Protein 7JJK (pdb70)

Solvent-accessible surface area: 5659 Å² total; per-residue (Å²): 98,190,79,138,145,64,86,81,0,39,74,12,10,6,151,110,64,67,83,74,29,39,104,75,60,108,111,21,102,97,68,87,3,40,94,48,0,28,116,70,22,104,106,37,57,133,124,94,44,92,77,41,64,99,64,11,51,129,47,82,112,95,114,123,78,155,111,138,77,147,159

B-factor: mean 21.96, std 13.01, range [8.41, 80.3]

Structure (mmCIF, N/CA/C/O backbone):
data_7JJK
#
_entry.id   7JJK
#
_cell.length_a   33.770
_cell.length_b   35.700
_cell.length_c   52.910
_cell.angle_alpha   90.000
_cell.angle_beta   90.000
_cell.angle_gamma   90.000
#
_symmetry.space_group_name_H-M   'P 21 21 21'
#
loop_
_entity.id
_entity.type
_entity.pdbx_description
1 polymer 'Transcription factor SOX-30'
2 water water
#
loop_
_atom_site.group_PDB
_atom_site.id
_atom_site.type_symbol
_atom_site.label_atom_id
_atom_site.label_alt_id
_atom_site.label_comp_id
_atom_site.label_asym_id
_atom_site.label_entity_id
_atom_site.label_seq_id
_atom_site.pdbx_PDB_ins_code
_atom_site.Cartn_x
_atom_site.Cartn_y
_atom_site.Cartn_z
_atom_site.occupancy
_atom_site.B_iso_or_equiv
_atom_site.auth_seq_id
_atom_site.auth_comp_id
_atom_site.auth_asym_id
_atom_site.auth_atom_id
_atom_site.pdbx_PDB_model_num
ATOM 1 N N . GLY A 1 2 ? -10.32271 -0.92677 -0.42396 1.000 52.10580 335 GLY A N 1
ATOM 2 C CA . GLY A 1 2 ? -10.22933 -2.37655 -0.42690 1.000 51.98131 335 GLY A CA 1
ATOM 3 C C . GLY A 1 2 ? -9.50009 -2.86133 0.80499 1.000 61.65474 335 GLY A C 1
ATOM 4 O O . GLY A 1 2 ? -10.12105 -3.25528 1.79002 1.000 56.35178 335 GLY A O 1
ATOM 7 N N . HIS A 1 3 ? -8.16791 -2.83747 0.73862 1.000 61.64520 336 HIS A N 1
ATOM 8 C CA . HIS A 1 3 ? -7.35796 -3.08352 1.92072 1.000 46.07085 336 HIS A CA 1
ATOM 9 C C . HIS A 1 3 ? -7.38293 -1.89667 2.87378 1.000 36.46894 336 HIS A C 1
ATOM 10 O O . HIS A 1 3 ? -7.09118 -2.06299 4.06198 1.000 41.03815 336 HIS A O 1
ATOM 24 N N . VAL A 1 4 ? -7.72619 -0.71021 2.37940 1.000 36.34121 337 VAL A N 1
ATOM 25 C CA . VAL A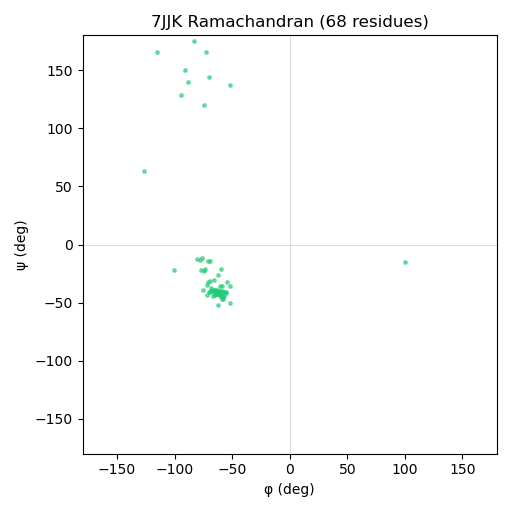 1 4 ? -7.68757 0.51811 3.16670 1.000 33.81617 337 VAL A CA 1
ATOM 26 C C . VAL A 1 4 ? -9.06389 0.78455 3.76423 1.000 48.92714 337 VAL A C 1
ATOM 27 O O . VAL A 1 4 ? -10.07583 0.78291 3.05008 1.000 47.93347 337 VAL A O 1
ATOM 40 N N . LYS A 1 5 ? -9.09643 1.01998 5.07564 1.000 33.10340 338 LYS A N 1
ATOM 41 C CA . LYS A 1 5 ? -10.30064 1.31139 5.84293 1.000 31.62767 338 LYS A CA 1
ATOM 42 C C . LYS A 1 5 ? -10.21402 2.73631 6.39190 1.000 38.41013 338 LYS A C 1
ATOM 43 O O . LYS A 1 5 ? -9.15027 3.35787 6.38313 1.000 31.58821 338 LYS A O 1
ATOM 62 N N . ARG 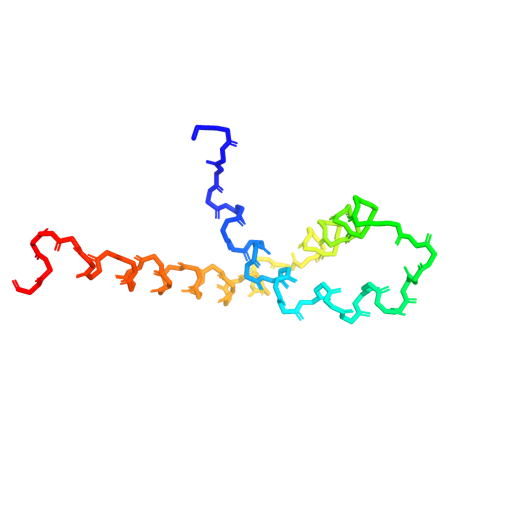A 1 6 ? -11.37181 3.25958 6.86348 1.000 44.23121 339 ARG A N 1
ATOM 63 C CA . ARG A 1 6 ? -11.60090 4.64719 7.29620 1.000 31.15396 339 ARG A CA 1
ATOM 64 C C . ARG A 1 6 ? -10.59198 5.15338 8.32250 1.000 17.86636 339 ARG A C 1
ATOM 65 O O . ARG A 1 6 ? -10.23856 6.35583 8.32413 1.000 20.71721 339 ARG A O 1
ATOM 86 N N . PRO A 1 7 ? -10.13418 4.29290 9.22709 1.000 21.11740 340 PRO A N 1
ATOM 87 C CA . PRO A 1 7 ? -9.06367 4.70225 10.14061 1.000 13.56969 340 PRO A CA 1
ATOM 88 C C . PRO A 1 7 ? -7.85057 5.22396 9.41018 1.000 14.58087 340 PRO A C 1
ATOM 89 O O . PRO A 1 7 ? -7.21109 6.15658 9.89544 1.000 14.35832 340 PRO A O 1
ATOM 100 N N . MET A 1 8 ? -7.54202 4.71040 8.21922 1.000 12.70734 341 MET A N 1
ATOM 101 C CA . MET A 1 8 ? -6.29311 5.11462 7.58437 1.000 12.42346 341 MET A CA 1
ATOM 102 C C . MET A 1 8 ? -6.29600 6.59574 7.22353 1.000 13.50298 341 MET A C 1
ATOM 103 O O . MET A 1 8 ? -5.26354 7.26174 7.35590 1.000 13.34919 341 MET A O 1
ATOM 117 N N . ASN A 1 9 ? -7.42563 7.13250 6.75830 1.000 13.63107 342 ASN A N 1
ATOM 118 C CA . ASN A 1 9 ? -7.43789 8.54312 6.36917 1.000 13.58093 342 ASN A CA 1
ATOM 119 C C . ASN A 1 9 ? -7.29386 9.46309 7.57621 1.000 11.64731 342 ASN A C 1
ATOM 120 O O . ASN A 1 9 ? -6.59925 10.49002 7.50261 1.000 11.41691 342 ASN A O 1
ATOM 131 N N . ALA A 1 10 ? -7.90841 9.10710 8.69505 1.000 11.55616 343 ALA A N 1
ATOM 132 C CA . ALA A 1 10 ? -7.72870 9.87602 9.91843 1.000 10.27946 343 ALA A CA 1
ATOM 133 C C . ALA A 1 10 ? -6.29404 9.76319 10.41603 1.000 10.93048 343 ALA A C 1
ATOM 134 O O . ALA A 1 10 ? -5.67487 10.77476 10.79219 1.000 9.15516 343 ALA A O 1
ATOM 141 N N . PHE A 1 11 ? -5.74360 8.54712 10.40161 1.000 9.58807 344 PHE A N 1
ATOM 142 C CA . PHE A 1 11 ? -4.36593 8.36124 10.78549 1.000 9.00958 344 PHE A CA 1
ATOM 143 C C . PHE A 1 11 ? -3.45495 9.21003 9.92339 1.000 9.27395 344 PHE A C 1
ATOM 144 O O . PHE A 1 11 ? -2.51323 9.81263 10.42906 1.000 8.96518 344 PHE A O 1
ATOM 161 N N . MET A 1 12 ? -3.71873 9.29148 8.62269 1.000 9.51543 345 MET A N 1
ATOM 162 C CA . MET A 1 12 ? -2.83444 10.06731 7.76261 1.000 10.69029 345 MET A CA 1
ATOM 163 C C . MET A 1 12 ? -2.86152 11.55744 8.06975 1.000 10.05079 345 MET A C 1
ATOM 164 O O . MET 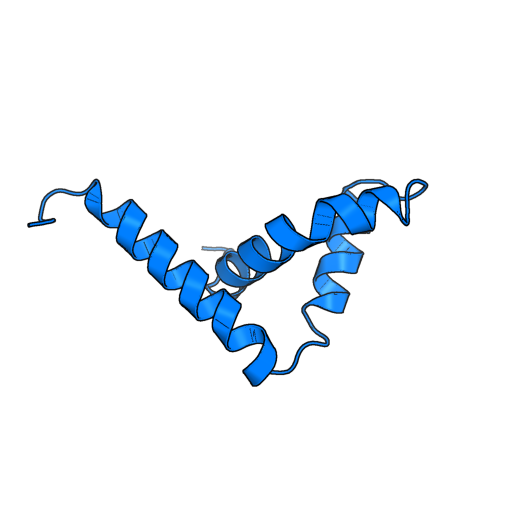A 1 12 ? -1.83118 12.22842 7.92451 1.000 11.42346 345 MET A O 1
ATOM 178 N N . VAL A 1 13 ? -3.98693 12.09345 8.53377 1.000 9.72313 346 VAL A N 1
ATOM 179 C CA . VAL A 1 13 ? -4.01500 13.46089 9.02545 1.000 9.59514 346 VAL A CA 1
ATOM 180 C C . VAL A 1 13 ? -3.08646 13.60652 10.22836 1.000 8.84555 346 VAL A C 1
ATOM 181 O O . VAL A 1 13 ? -2.24787 14.50410 10.27869 1.000 10.07906 346 VAL A O 1
ATOM 194 N N . TRP A 1 14 ? -3.25872 12.73878 11.22278 1.000 9.08072 347 TRP A N 1
ATOM 195 C CA . TRP A 1 14 ? -2.39626 12.72854 12.39266 1.000 10.65797 347 TRP A CA 1
ATOM 196 C C . TRP A 1 14 ? -0.91873 12.59097 11.98630 1.000 10.61638 347 TRP A C 1
ATOM 197 O O . TRP 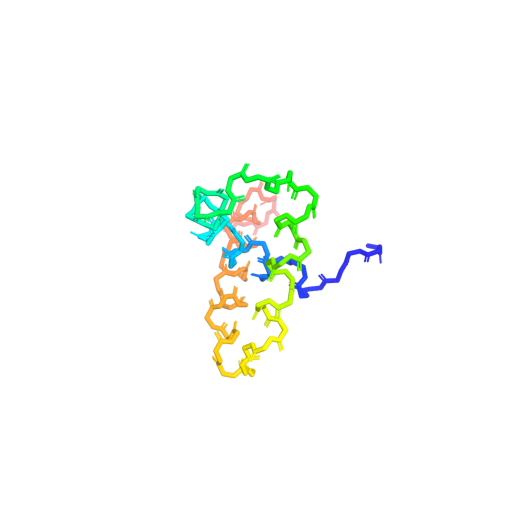A 1 14 ? -0.04491 13.32090 12.51119 1.000 10.72161 347 TRP A O 1
ATOM 218 N N . ALA A 1 15 ? -0.61156 11.73701 10.99577 1.000 8.90215 348 ALA A N 1
ATOM 219 C CA . ALA A 1 15 ? 0.76900 11.52460 10.58943 1.000 9.66243 348 ALA A CA 1
ATOM 220 C C . ALA A 1 15 ? 1.33764 12.73753 9.87608 1.000 10.52488 348 ALA A C 1
ATOM 221 O O . ALA A 1 15 ? 2.50980 13.08511 10.09095 1.000 10.59069 348 ALA A O 1
ATOM 228 N N . ARG A 1 16 ? 0.55815 13.38001 9.01706 1.000 8.91095 349 ARG A N 1
ATOM 229 C CA . ARG A 1 16 ? 1.05263 14.55820 8.31427 1.000 10.29818 349 ARG A CA 1
ATOM 230 C C . ARG A 1 16 ? 1.46450 15.63449 9.30158 1.000 11.93764 349 ARG A C 1
ATOM 231 O O . ARG A 1 16 ? 2.45504 16.34304 9.08162 1.000 15.37782 349 ARG A O 1
ATOM 252 N N . ILE A 1 17 ? 0.73742 15.75683 10.40454 1.000 9.18699 350 ILE A N 1
ATOM 253 C CA . ILE A 1 17 ? 1.06301 16.73273 11.43226 1.000 9.18636 350 ILE A CA 1
ATOM 254 C C . ILE A 1 17 ? 2.31463 16.32523 12.18463 1.000 8.71135 350 ILE A C 1
ATOM 255 O O . ILE A 1 17 ? 3.17536 17.15761 12.46552 1.000 10.77986 350 ILE A O 1
ATOM 271 N N . HIS A 1 18 ? 2.43536 15.04403 12.54177 1.000 8.41149 351 HIS A N 1
ATOM 272 C CA . HIS A 1 18 ? 3.42251 14.63534 13.53122 1.000 10.98225 351 HIS A CA 1
ATOM 273 C C . HIS A 1 18 ? 4.68492 14.02107 12.95313 1.000 10.95008 351 HIS A C 1
ATOM 274 O O . HIS A 1 18 ? 5.72262 14.07004 13.62200 1.000 11.62842 351 HIS A O 1
ATOM 288 N N . ARG A 1 19 ? 4.64781 13.50109 11.73203 1.000 9.50861 352 ARG A N 1
ATOM 289 C CA . ARG A 1 19 ? 5.81587 12.81581 11.19630 1.000 9.78997 352 ARG A CA 1
ATOM 290 C C . ARG A 1 19 ? 7.05330 13.69691 11.16615 1.000 10.38779 352 ARG A C 1
ATOM 291 O O . ARG A 1 19 ? 8.11322 13.21551 11.56602 1.000 10.56882 352 ARG A O 1
ATOM 312 N N . PRO A 1 20 ? 7.00211 14.95341 10.68984 1.000 10.28960 353 PRO A N 1
ATOM 313 C CA . PRO A 1 20 ? 8.26845 15.68151 10.50699 1.000 12.55185 353 PRO A CA 1
ATOM 314 C C . PRO A 1 20 ? 9.06913 15.81035 11.77566 1.000 10.81149 353 PRO A C 1
ATOM 315 O O . PRO A 1 20 ? 10.28136 15.55235 11.77154 1.000 12.00698 353 PRO A O 1
ATOM 326 N N . ALA A 1 21 ? 8.43762 16.16098 12.87860 1.000 10.95707 354 ALA A N 1
ATOM 327 C CA . ALA A 1 21 ? 9.14910 16.32368 14.13713 1.000 13.08705 354 ALA A CA 1
ATOM 328 C C . ALA A 1 21 ? 9.58694 14.98561 14.70454 1.000 12.86075 354 ALA A C 1
ATOM 329 O O . ALA A 1 21 ? 10.65343 14.89836 15.31700 1.000 12.79148 354 ALA A O 1
ATOM 336 N N . LEU A 1 22 ? 8.78894 13.94206 14.52059 1.000 12.44500 355 LEU A N 1
ATOM 337 C CA . LEU A 1 22 ? 9.19538 12.62665 14.98839 1.000 13.83600 355 LEU A CA 1
ATOM 338 C C . LEU A 1 22 ? 10.42404 12.15369 14.22683 1.000 10.45800 355 LEU A C 1
ATOM 339 O O . LEU A 1 22 ? 11.36918 11.63133 14.83731 1.000 12.92375 355 LEU A O 1
ATOM 355 N N . ALA A 1 23 ? 10.43924 12.34524 12.91121 1.000 10.88276 356 ALA A N 1
ATOM 356 C CA . AL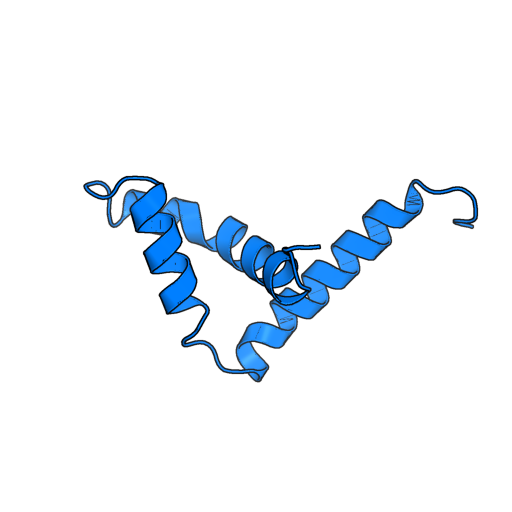A A 1 23 ? 11.60375 11.96163 12.12342 1.000 11.59017 356 ALA A CA 1
ATOM 357 C C . ALA A 1 23 ? 12.85148 12.68923 12.58742 1.000 12.17718 356 ALA A C 1
ATOM 358 O O . ALA A 1 23 ? 13.92303 12.07368 12.69190 1.000 14.73809 356 ALA A O 1
ATOM 365 N N . LYS A 1 24 ? 12.73309 13.98153 12.87407 1.000 12.69810 357 LYS A N 1
ATOM 366 C CA . LYS A 1 24 ? 13.88685 14.77216 13.28546 1.000 13.24400 357 LYS A CA 1
ATOM 367 C C . LYS A 1 24 ? 14.34401 14.40267 14.68201 1.000 14.65540 357 LYS A C 1
ATOM 368 O O . LYS A 1 24 ? 15.54223 14.49488 14.98513 1.000 13.73408 357 LYS A O 1
ATOM 377 N N . ALA A 1 25 ? 13.42525 14.01346 15.55065 1.000 12.40313 358 ALA A N 1
ATOM 378 C CA . ALA A 1 25 ? 13.74973 13.60597 16.90619 1.000 13.62013 358 ALA A CA 1
ATOM 379 C C . ALA A 1 25 ? 14.32472 12.20173 16.98374 1.000 13.49562 358 ALA A C 1
ATOM 380 O O . ALA A 1 25 ? 14.98402 11.87999 17.97580 1.000 16.43070 358 ALA A O 1
ATOM 387 N N . ASN A 1 26 ? 14.06331 11.37263 15.98393 1.000 12.67665 359 ASN A N 1
ATOM 388 C CA . ASN A 1 26 ? 14.56353 9.99441 15.92310 1.000 11.64905 359 ASN A CA 1
ATOM 389 C C . ASN A 1 26 ? 15.26858 9.81352 14.59179 1.000 11.68839 359 ASN A C 1
ATOM 390 O O . ASN A 1 26 ? 14.85892 8.99662 13.75714 1.000 12.93977 359 ASN A O 1
ATOM 401 N N . PRO A 1 27 ? 16.34734 10.53917 14.34863 1.000 12.67933 360 PRO A N 1
ATOM 402 C CA . PRO A 1 27 ? 16.92377 10.58600 13.00258 1.000 11.47418 360 PRO A CA 1
ATOM 403 C C . PRO A 1 27 ? 17.70789 9.33666 12.61780 1.000 10.23266 360 PRO A C 1
ATOM 404 O O . PRO A 1 27 ? 17.99015 9.15761 11.42684 1.000 14.51271 360 PRO A O 1
ATOM 415 N N . ALA A 1 28 ? 18.00112 8.44810 13.55847 1.000 12.39844 361 ALA A N 1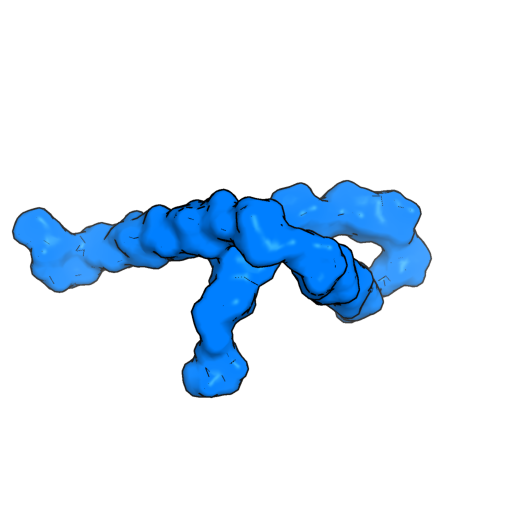
ATOM 416 C CA . ALA A 1 28 ? 18.63288 7.18281 13.21449 1.000 14.12848 361 ALA A CA 1
ATOM 417 C C . ALA A 1 28 ? 17.62530 6.20477 12.63914 1.000 15.18224 361 ALA A C 1
ATOM 418 O O . ALA A 1 28 ? 18.02648 5.20215 12.05152 1.000 16.86763 361 ALA A O 1
ATOM 425 N N . ALA A 1 29 ? 16.33004 6.47913 12.77667 1.000 13.80790 362 ALA A N 1
ATOM 426 C CA . ALA A 1 29 ? 15.29570 5.60162 12.24954 1.000 12.47724 362 ALA A CA 1
ATOM 427 C C . ALA A 1 29 ? 14.95740 5.97435 10.81590 1.000 12.77167 362 ALA A C 1
ATOM 428 O O . ALA A 1 29 ? 14.88301 7.14995 10.46994 1.000 14.84018 362 ALA A O 1
ATOM 435 N N . ASN A 1 30 ? 14.74488 4.97390 9.98146 1.000 13.68015 363 ASN A N 1
ATOM 436 C CA . ASN A 1 30 ? 14.31512 5.25596 8.62354 1.000 15.01136 363 ASN A CA 1
ATOM 437 C C . ASN A 1 30 ? 12.80485 5.46429 8.57561 1.000 14.57793 363 ASN A C 1
ATOM 438 O O . ASN A 1 30 ? 12.10336 5.33907 9.56561 1.000 12.95047 363 ASN A O 1
ATOM 449 N N . ASN A 1 31 ? 12.31889 5.82276 7.39882 1.000 14.38977 364 ASN A N 1
ATOM 450 C CA . ASN A 1 31 ? 10.91640 6.18519 7.24987 1.000 14.92857 364 ASN A CA 1
ATOM 451 C C . ASN A 1 31 ? 10.00500 5.04968 7.65598 1.000 12.86536 364 ASN A C 1
ATOM 452 O O . ASN A 1 31 ? 8.97372 5.29454 8.29786 1.000 14.54090 364 ASN A O 1
ATOM 463 N N . ALA A 1 32 ? 10.36760 3.81139 7.30222 1.000 13.55366 365 ALA A N 1
ATOM 464 C CA . ALA A 1 32 ? 9.51226 2.68098 7.64734 1.000 12.83349 365 ALA A CA 1
ATOM 465 C C . ALA A 1 32 ? 9.39603 2.53128 9.15417 1.000 13.66720 365 ALA A C 1
ATOM 466 O O . ALA A 1 32 ? 8.30404 2.29173 9.68175 1.000 12.40939 365 ALA A O 1
ATOM 473 N N . GLU A 1 33 ? 10.49534 2.71834 9.88113 1.000 10.55025 366 GLU A N 1
ATOM 474 C CA . GLU A 1 33 ? 10.43807 2.64437 11.33042 1.000 11.73083 366 GLU A CA 1
ATOM 475 C C . GLU A 1 33 ? 9.67003 3.82161 11.92641 1.000 12.89301 366 GLU A C 1
ATOM 476 O O . GLU A 1 33 ? 8.90783 3.65349 12.88628 1.000 11.66878 366 GLU A O 1
ATOM 488 N N . ILE A 1 34 ? 9.86262 5.03635 11.39605 1.000 10.72395 367 ILE A N 1
ATOM 489 C CA . ILE A 1 34 ? 9.05273 6.17429 11.84065 1.000 9.62292 367 ILE A CA 1
ATOM 490 C C . ILE A 1 34 ? 7.57166 5.88498 11.65317 1.000 10.23790 367 ILE A C 1
ATOM 491 O O . ILE A 1 34 ? 6.75101 6.19238 12.51959 1.000 10.94272 367 ILE A O 1
ATOM 507 N N . SER A 1 35 ? 7.21597 5.26812 10.52466 1.000 11.38535 368 SER A N 1
ATOM 508 C CA . SER A 1 35 ? 5.81831 4.92413 10.27701 1.000 11.40140 368 SER A CA 1
ATOM 509 C C . SER A 1 35 ? 5.26905 3.96960 11.32410 1.000 10.56741 368 SER A C 1
ATOM 510 O O . SER A 1 35 ? 4.16098 4.16443 11.80453 1.000 11.54747 368 SER A O 1
ATOM 518 N N . VAL A 1 36 ? 6.06074 2.99699 11.74118 1.000 10.64203 369 VAL A N 1
ATOM 519 C CA . VAL A 1 36 ? 5.64086 2.09821 12.81770 1.000 9.73847 369 VAL A CA 1
ATOM 520 C C . VAL A 1 36 ? 5.44859 2.86384 14.12253 1.000 10.72005 369 VAL A C 1
ATOM 521 O O . VAL A 1 36 ? 4.47235 2.65842 14.84477 1.000 11.09475 369 VAL A O 1
ATOM 534 N N . GLN A 1 37 ? 6.36246 3.77848 14.43878 1.000 9.36893 370 GLN A N 1
ATOM 535 C CA . GLN A 1 37 ? 6.22233 4.53845 15.67376 1.000 11.15489 370 GLN A CA 1
ATOM 536 C C . GLN A 1 37 ? 4.99335 5.43577 15.63543 1.000 10.00020 370 GLN A C 1
ATOM 537 O O . GLN A 1 37 ? 4.30545 5.59290 16.64906 1.000 12.17691 370 GLN A O 1
ATOM 551 N N . LEU A 1 38 ? 4.70327 6.04424 14.47816 1.000 10.74420 371 LEU A N 1
ATOM 552 C CA . LEU A 1 38 ? 3.48457 6.83945 14.36646 1.000 11.58138 371 LEU A CA 1
ATOM 553 C C . LEU A 1 38 ? 2.25327 5.99055 14.61793 1.000 10.66690 371 LEU A C 1
ATOM 554 O O . LEU A 1 38 ? 1.31774 6.44822 15.27205 1.000 11.17463 371 LEU A O 1
ATOM 570 N N . GLY A 1 39 ? 2.22881 4.76844 14.08707 1.000 9.69199 372 GLY A N 1
ATOM 571 C CA . GLY A 1 39 ? 1.08697 3.89154 14.28837 1.000 9.25887 372 GLY A CA 1
ATOM 572 C C . GLY A 1 39 ? 0.88514 3.52629 15.73711 1.000 10.02984 372 GLY A C 1
ATOM 573 O O . GLY A 1 39 ? -0.24026 3.47856 16.21333 1.000 11.15677 372 GLY A O 1
ATOM 577 N N . LEU A 1 40 ? 1.97526 3.26210 16.46273 1.000 10.57002 373 LEU A N 1
ATOM 578 C CA . LEU A 1 40 ? 1.85161 2.97479 17.88594 1.000 11.22767 373 LEU A CA 1
ATOM 579 C C . LEU A 1 40 ? 1.34571 4.19687 18.64605 1.000 11.78336 373 LEU A C 1
ATOM 580 O O . LEU A 1 40 ? 0.51455 4.08182 19.55216 1.000 13.91701 373 LEU A O 1
ATOM 596 N N . GLU A 1 41 ? 1.83055 5.38762 18.29430 1.000 11.64840 374 GLU A N 1
ATOM 597 C CA . GLU A 1 41 ? 1.35246 6.58439 18.98408 1.000 12.62565 374 GLU A CA 1
ATOM 598 C C . GLU A 1 41 ? -0.11939 6.82515 18.71458 1.000 13.11274 374 GLU A C 1
ATOM 599 O O . GLU A 1 41 ? -0.89549 7.14414 19.62794 1.000 13.93881 374 GLU A O 1
ATO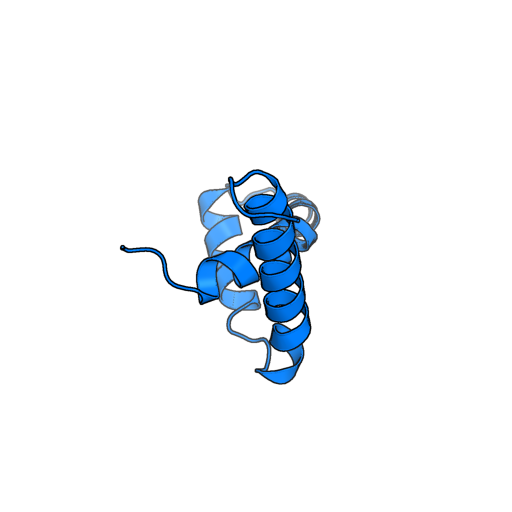M 611 N N . TRP A 1 42 ? -0.52739 6.65657 17.46556 1.000 10.87847 375 TRP A N 1
ATOM 612 C CA . TRP A 1 42 ? -1.93723 6.77099 17.13548 1.000 11.02528 375 TRP A CA 1
ATOM 613 C C . TRP A 1 42 ? -2.78928 5.80342 17.94003 1.000 12.23014 375 TRP A C 1
ATOM 614 O O . TRP A 1 42 ? -3.84857 6.17978 18.45702 1.000 13.09843 375 TRP A O 1
ATOM 635 N N . ASN A 1 43 ? -2.35449 4.55284 18.06865 1.000 14.30758 376 ASN A N 1
ATOM 636 C CA A ASN A 1 43 ? -3.09892 3.52448 18.79850 0.455 12.18365 376 ASN A CA 1
ATOM 637 C CA B ASN A 1 43 ? -3.22702 3.61392 18.75792 0.545 11.84633 376 ASN A CA 1
ATOM 638 C C . ASN A 1 43 ? -3.28087 3.86873 20.26320 1.000 13.87601 376 ASN A C 1
ATOM 639 O O . ASN A 1 43 ? -4.23214 3.41763 20.90581 1.000 19.46384 376 ASN A O 1
ATOM 660 N N . LYS A 1 44 ? -2.36954 4.63210 20.83192 1.000 14.31439 377 LYS A N 1
ATOM 661 C CA . LYS A 1 44 ? -2.48743 4.99271 22.24317 1.000 18.42671 377 LYS A CA 1
ATOM 662 C C . LYS A 1 44 ? -3.44792 6.14954 22.48636 1.000 17.51729 377 LYS A C 1
ATOM 663 O O . LYS A 1 44 ? -3.80211 6.40568 23.63885 1.000 22.06561 377 LYS A O 1
ATOM 672 N N . LEU A 1 45 ? -3.86198 6.86294 21.44776 1.000 15.09263 378 LEU A N 1
ATOM 673 C CA . LEU A 1 45 ? -4.84151 7.91941 21.62849 1.000 14.58756 378 LEU A CA 1
ATOM 674 C C . LEU A 1 45 ? -6.18925 7.31847 21.96123 1.000 14.77166 378 LEU A C 1
ATOM 675 O O . LEU A 1 45 ? -6.55807 6.27242 21.44036 1.000 14.74121 378 LEU A O 1
ATOM 691 N N . SER A 1 46 ? -6.93643 8.00937 22.82194 1.000 14.69830 379 SER A N 1
ATOM 692 C CA . SER A 1 46 ? -8.30141 7.60529 23.10665 1.000 16.55855 379 SER A CA 1
ATOM 693 C C . SER A 1 46 ? -9.21925 7.91226 21.93016 1.000 15.84406 379 SER A C 1
ATOM 694 O O . SER A 1 46 ? -8.87914 8.68568 21.04268 1.000 16.08329 379 SER A O 1
ATOM 702 N N . GLU A 1 47 ? -10.41982 7.32057 21.95464 1.000 16.45205 380 GLU A N 1
ATOM 703 C CA . GLU A 1 47 ? -11.41925 7.60961 20.93488 1.000 16.69901 380 GLU A CA 1
ATOM 704 C C . GLU A 1 47 ? -11.68961 9.10628 20.87301 1.000 15.85910 380 GLU A C 1
ATOM 705 O O . GLU A 1 47 ? -11.79455 9.68472 19.78812 1.000 16.22756 380 GLU A O 1
ATOM 717 N N . GLU A 1 48 ? -11.78776 9.76440 22.02838 1.000 17.11583 381 GLU A N 1
ATOM 718 C CA . GLU A 1 48 ? -12.02850 11.20806 22.03615 1.000 15.83144 381 GLU A CA 1
ATOM 719 C C . GLU A 1 48 ? -10.88212 11.96976 21.39381 1.000 14.67759 381 GLU A C 1
ATOM 720 O O . GLU A 1 48 ? -11.10244 12.95829 20.68446 1.000 16.01403 381 GLU A O 1
ATOM 732 N N . GLN A 1 49 ? -9.64782 11.54005 21.63943 1.000 14.46827 382 GLN A N 1
ATOM 733 C CA . GLN A 1 49 ? -8.51445 12.22750 21.03510 1.000 13.66997 382 GLN A CA 1
ATOM 734 C C . GLN A 1 49 ? -8.45177 12.01847 19.53112 1.000 14.62622 382 GLN A C 1
ATOM 735 O O . GLN A 1 49 ? -7.96328 12.88294 18.80124 1.000 12.52665 382 GLN A O 1
ATOM 749 N N . LYS A 1 50 ? -8.89638 10.87096 19.05005 1.000 11.99381 383 LYS A N 1
ATOM 750 C CA . LYS A 1 50 ? -8.88328 10.62382 17.61808 1.000 11.88080 383 LYS A CA 1
ATOM 751 C C . LYS A 1 50 ? -9.96905 11.39965 16.89207 1.000 11.18790 383 LYS A C 1
ATOM 752 O O . LYS A 1 50 ? -9.84769 11.64390 15.69207 1.000 10.51294 383 LYS A O 1
ATOM 771 N N . LYS A 1 51 ? -11.03049 11.79357 17.58996 1.000 12.05646 384 LYS A N 1
ATOM 772 C CA . LYS A 1 51 ? -12.20215 12.37943 16.94752 1.000 14.79207 384 LYS A CA 1
ATOM 773 C C . LYS A 1 51 ? -11.85126 13.53139 16.02107 1.000 11.39915 384 LYS A C 1
ATOM 774 O O . LYS A 1 51 ? -12.31408 13.52960 14.87818 1.000 12.19632 384 LYS A O 1
ATOM 793 N N . PRO A 1 52 ? -11.05741 14.52258 16.45493 1.000 11.38906 385 PRO A N 1
ATOM 794 C CA . PRO A 1 52 ? -10.79237 15.65833 15.55837 1.000 10.85194 385 PRO A CA 1
ATOM 795 C C . PRO A 1 52 ? -10.07231 15.26322 14.28659 1.000 11.63011 385 PRO A C 1
ATOM 796 O O . PRO A 1 52 ? -10.24079 15.92843 13.25128 1.000 12.69184 385 PRO A O 1
ATOM 807 N N . TYR A 1 53 ? -9.30386 14.17260 14.31488 1.000 10.81042 386 TYR A N 1
ATOM 808 C CA . TYR A 1 53 ? -8.63964 13.73267 13.09932 1.000 9.80420 386 TYR A CA 1
ATOM 809 C C . TYR A 1 53 ? -9.62616 13.07160 12.14805 1.000 10.12843 386 TYR A C 1
ATOM 810 O O . TYR A 1 53 ? -9.53831 13.25512 10.92335 1.000 11.01756 386 TYR A O 1
ATOM 828 N N . TYR A 1 54 ? -10.55376 12.28201 12.69099 1.000 11.14520 387 TYR A N 1
ATOM 829 C CA . TYR A 1 54 ? -11.63104 11.76317 11.85985 1.000 12.91246 387 TYR A CA 1
ATOM 830 C C . TYR A 1 54 ? -12.49280 12.88549 11.30588 1.000 11.42652 387 TYR A C 1
ATOM 831 O O . TYR A 1 54 ? -12.87382 12.86062 10.13432 1.000 12.13282 387 TYR A O 1
ATOM 849 N N . ASP A 1 55 ? -12.82097 13.87768 12.13801 1.000 11.61143 388 ASP A N 1
ATOM 850 C CA . ASP A 1 55 ? -13.61041 15.00280 11.65830 1.000 11.79407 388 ASP A CA 1
ATOM 851 C C . ASP A 1 55 ? -12.88033 15.70241 10.52185 1.000 13.33456 388 ASP A C 1
ATOM 852 O O . ASP A 1 55 ? -13.47619 16.06884 9.50282 1.000 15.35368 388 ASP A O 1
ATOM 861 N N . GLU A 1 56 ? -11.56760 15.91877 10.67740 1.000 12.27737 389 GLU A N 1
ATOM 862 C CA . GLU A 1 56 ? -10.83358 16.59758 9.62378 1.000 11.03599 389 GLU A CA 1
ATOM 863 C C . GLU A 1 56 ? -10.74582 15.73619 8.36898 1.000 13.46235 389 GLU A C 1
ATOM 864 O O . GLU A 1 56 ? -10.82361 16.24782 7.24530 1.000 14.69164 389 GLU A O 1
ATOM 876 N N . ALA A 1 57 ? -10.55680 14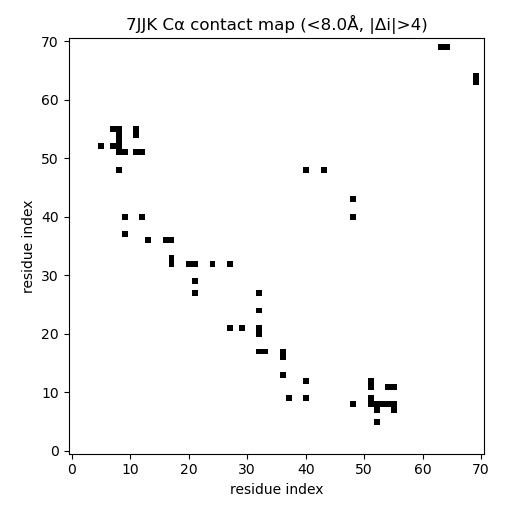.42568 8.52527 1.000 13.32830 390 ALA A N 1
ATOM 877 C CA . ALA A 1 57 ? -10.51847 13.55944 7.35335 1.000 13.59537 390 ALA A CA 1
ATOM 878 C C . ALA A 1 57 ? -11.83506 13.62981 6.57934 1.000 15.07641 390 ALA A C 1
ATOM 879 O O . ALA A 1 57 ? -11.84489 13.57279 5.35133 1.000 15.32982 390 ALA A O 1
ATOM 886 N N . GLN A 1 58 ? -12.94989 13.75756 7.28256 1.000 15.28492 391 GLN A N 1
ATOM 887 C CA . GLN A 1 58 ? -14.24534 13.88521 6.61487 1.000 13.97251 391 GLN A CA 1
ATOM 888 C C . GLN A 1 58 ? -14.35236 15.21228 5.87471 1.000 17.70098 391 GLN A C 1
ATOM 889 O O . GLN A 1 58 ? -14.87669 15.26255 4.75681 1.000 18.21213 391 GLN A O 1
ATOM 903 N N . LYS A 1 59 ? -13.85140 16.29935 6.46151 1.000 14.24761 392 LYS A N 1
ATOM 904 C CA . LYS A 1 59 ? -13.87057 17.58092 5.77087 1.000 14.91827 392 LYS A CA 1
ATOM 905 C C . LYS A 1 59 ? -13.02986 17.51504 4.50538 1.000 16.85565 392 LYS A C 1
ATOM 906 O O . LYS A 1 59 ? -13.42030 18.02799 3.45542 1.000 18.52392 392 LYS A O 1
ATOM 925 N N . ILE A 1 60 ? -11.86756 16.88301 4.58410 1.000 14.98486 393 ILE A N 1
ATOM 926 C CA . ILE A 1 60 ? -11.01835 16.71365 3.40968 1.000 15.55787 393 ILE A CA 1
ATOM 927 C C . ILE A 1 60 ? -11.75574 15.92213 2.33318 1.000 17.48262 393 ILE A C 1
ATOM 928 O O . ILE A 1 60 ? -11.71437 16.26915 1.14599 1.000 17.48928 393 ILE A O 1
ATOM 944 N N . LYS A 1 61 ? -12.42941 14.83966 2.72727 1.000 16.50877 394 LYS A N 1
ATOM 945 C CA . LYS A 1 61 ? -13.18059 14.02972 1.77326 1.000 17.27140 394 LYS A CA 1
ATOM 946 C C . LYS A 1 61 ? -14.24031 14.87405 1.08235 1.000 19.76738 394 LYS A C 1
ATOM 947 O O . LYS A 1 61 ? -14.37427 14.84419 -0.14294 1.000 18.60972 394 LYS A O 1
ATOM 966 N N . GLU A 1 62 ? -14.98820 15.64939 1.85586 1.000 15.80083 395 GLU A N 1
ATOM 967 C CA . GLU A 1 62 ? -16.02375 16.50672 1.27933 1.000 18.59362 395 GLU A CA 1
ATOM 968 C C . GLU A 1 62 ? -15.42001 17.51255 0.30581 1.000 18.82576 395 GLU A C 1
ATOM 969 O O . GLU A 1 62 ? -15.97768 17.77084 -0.76498 1.000 19.69650 395 GLU A O 1
ATOM 981 N N . LYS A 1 63 ? -14.26652 18.08462 0.65311 1.000 17.97834 396 LYS A N 1
ATOM 982 C CA . LYS A 1 63 ? -13.61203 19.03529 -0.24255 1.000 19.56194 396 LYS A CA 1
ATOM 983 C C . LYS A 1 63 ? -13.20170 18.35279 -1.54630 1.000 16.92104 396 LYS A C 1
ATOM 984 O O . LYS A 1 63 ? -13.38540 18.91083 -2.63213 1.000 21.27955 396 LYS A O 1
ATOM 994 N N . HIS A 1 64 ? -12.70020 17.12289 -1.47026 1.000 17.53563 397 HIS A N 1
ATOM 995 C CA . HIS A 1 64 ? -12.36150 16.38329 -2.68112 1.000 14.18443 397 HIS A CA 1
ATOM 996 C C . HIS A 1 64 ? -13.59855 16.17531 -3.54709 1.000 20.21507 397 HIS A C 1
ATOM 997 O O . HIS A 1 64 ? -13.53658 16.30745 -4.77106 1.000 17.49513 397 HIS A O 1
ATOM 1011 N N . ARG A 1 65 ? -14.73783 15.88807 -2.92797 1.000 17.12352 398 ARG A N 1
ATOM 1012 C CA . ARG A 1 65 ? -15.96950 15.64113 -3.67560 1.000 17.61549 398 ARG A CA 1
ATOM 1013 C C . ARG A 1 65 ? -16.52484 16.89598 -4.34188 1.000 14.25534 398 ARG A C 1
ATOM 1014 O O . ARG A 1 65 ? -17.36616 16.78121 -5.23495 1.000 15.61796 398 ARG A O 1
ATOM 1035 N N . GLU A 1 66 ? -16.05369 18.09038 -3.97860 1.000 14.75590 399 GLU A N 1
ATOM 1036 C CA . GLU A 1 66 ? -16.40677 19.27574 -4.74688 1.000 14.33892 399 GLU A CA 1
ATOM 1037 C C . GLU A 1 66 ? -15.95895 19.16797 -6.19684 1.000 12.85779 399 GLU A C 1
ATOM 1038 O O . GLU A 1 66 ? -16.50540 19.86906 -7.05035 1.000 13.94801 399 GLU A O 1
ATOM 1050 N N . GLU A 1 67 ? -14.97647 18.30435 -6.49616 1.000 11.40535 400 GLU A N 1
ATOM 1051 C CA . GLU A 1 67 ? -14.53615 18.11092 -7.86906 1.000 11.76503 400 GLU A CA 1
ATOM 1052 C C . GLU A 1 67 ? -15.55106 17.37105 -8.72347 1.000 12.22319 400 GLU A C 1
ATOM 1053 O O . GLU A 1 67 ? -15.41205 17.36565 -9.94676 1.000 12.81364 400 GLU A O 1
ATOM 1065 N N . PHE A 1 68 ? -16.54269 16.73959 -8.12128 1.000 11.40888 401 PHE A N 1
ATOM 1066 C CA . PHE A 1 68 ? -17.37339 15.78047 -8.82424 1.000 10.93729 401 PHE A CA 1
ATOM 1067 C C . PHE A 1 68 ? -18.59584 16.44029 -9.45690 1.000 12.37183 401 PHE A C 1
ATOM 1068 O O . PHE A 1 68 ? -19.14726 17.40388 -8.90711 1.000 12.08844 401 PHE A O 1
ATOM 1085 N N . PRO A 1 69 ? -19.06230 15.87948 -10.57447 1.000 9.84484 402 PRO A N 1
ATOM 1086 C CA . PRO A 1 69 ? -20.40935 16.20847 -11.04698 1.000 10.53341 402 PRO A CA 1
ATOM 1087 C C . PRO A 1 69 ? -21.41867 16.02014 -9.93656 1.000 13.28270 402 PRO A C 1
ATOM 1088 O O . PRO A 1 69 ? -21.36149 15.06579 -9.17901 1.000 13.74907 402 PRO A O 1
ATOM 1099 N N . GLY A 1 70 ? -22.32423 16.96243 -9.82670 1.000 13.97236 403 GLY A N 1
ATOM 1100 C CA . GLY A 1 70 ? -23.32114 16.93061 -8.78674 1.000 14.42845 403 GLY A CA 1
ATOM 1101 C C . GLY A 1 70 ? -23.03466 17.82460 -7.60426 1.000 18.22763 403 GLY A C 1
ATOM 1102 O O . GLY A 1 70 ? -23.94015 18.08155 -6.80180 1.000 24.13217 403 GLY A O 1
ATOM 1106 N N . TRP A 1 71 ? -21.80936 18.31415 -7.46025 1.000 14.86618 404 TRP A N 1
ATOM 1107 C CA . TRP A 1 71 ? -21.51741 19.31973 -6.45243 1.000 17.05333 404 TRP A CA 1
ATOM 1108 C C . TRP A 1 71 ? -22.09031 20.64027 -6.92804 1.000 18.70501 404 TRP A C 1
ATOM 1109 O O . TRP A 1 71 ? -21.72419 21.12441 -8.00867 1.000 16.19470 404 TRP A O 1
ATOM 1130 N N . VAL A 1 72 ? -23.00564 21.17999 -6.11426 1.000 22.97373 405 VAL A N 1
ATOM 1131 C CA . VAL A 1 72 ? -23.83465 22.38034 -6.34078 1.000 32.67963 405 VAL A CA 1
ATOM 1132 C C . VAL A 1 72 ? -24.55611 22.46709 -7.67285 1.000 35.29123 405 VAL A C 1
ATOM 1133 O O . VAL A 1 72 ? -25.29604 21.55606 -8.01888 1.000 34.50000 405 VAL A O 1
#

InterPro domains:
  IPR009071 High mobility group box domain [PF00505] (337-404)
  IPR009071 High mobility group box domain [PS50118] (337-405)
  IPR009071 High mobility group box domain [SM00398] (336-406)
  IPR036910 High mobility group box domain superfamily [G3DSA:1.10.30.10] (332-413)
  IPR036910 High mobility group box domain superfamily [SSF47095] (332-420)
  IPR052856 SOX30 Transcription Factor [PTHR47279] (1-753)

GO terms:
  GO:1990837 sequence-specific double-stranded DNA binding (F, IDA)
  GO:0005515 protein binding (F, IPI)
  GO:0005654 nucleoplasm (C, IDA)
  GO:0005829 cytosol (C, IDA)
  GO:0000978 RNA polymerase II cis-regulatory region sequence-specific DNA binding (F, IDA)
  GO:0005634 nucleus (C, IDA)
  GO:0005737 cytoplasm (C, IDA)
  GO:0031960 response to corticosteroid (P, IEP)
  GO:0005634 nucleus (C, EXP)
  GO:0030178 negative regulation of Wnt signaling pathway (P, IMP)
  GO:0008013 beta-catenin binding (F, IPI)
  GO:0001228 DNA-binding transcription activator activity, RNA polymerase II-specific (F, IDA)
  GO:0006357 regulation of transcription by RNA polymerase II (P, IDA)

Organism: Homo sapiens (NCBI:txid9606)

Foldseek 3Di:
DVDDLVVLLLVQVCVVPLVVLCVVVVVDDPVVSVVVSVVVVVPDDPVRSVVSSVVSVVVVVVVCCVDPPND

Radius of gyration: 14.61 Å; Cα contacts (8 Å, |Δi|>4): 32; chains: 1; bounding box: 42×26×34 Å

Nearest PDB structures (foldseek):
  7jjk-assembly1_A  TM=1.014E+00  e=5.619E-10  Homo sapiens
  4s2q-assembly1_D  TM=8.236E-01  e=3.638E-04  Mus musculus
  6l6y-assembly2_F  TM=8.350E-01  e=4.974E-04  Mus musculus
  4y60-assembly1_C  TM=8.407E-01  e=1.053E-03  Mus musculus
  2yul-assembly1_A  TM=7.523E-01  e=6.800E-04  Homo sapiens

Sequence (71 aa):
GHVKRPMNAFMVWARIHRPALAKANPAANNAEISVQLGLEWNNKLSEEQKKPYYDEAQKIKEKHREEFPGWV

Secondary structure (DSSP, 8-state):
----THHHHHHHHHHHHHHHHHHHSTTS-HHHHHHHHHHHHHHS-HHHHHHHHHHHHHHHHHHHTTSTT--